Protein AF-A0A8S2FNM6-F1 (afdb_monomer)

Secondary structure (DSSP, 8-state):
-HHHHHHHHHHHHHHHHHHHS---SS--HHHHS---HHHHHHHHHHHHHH-TT----PPPGGG-

Sequence (64 aa):
MVDDMVNSLKSAALGIGEFFTPVLKQSKFRETGVITPLEFVAAGDFLVHHCPTWQWSPGEESKI

Structure (mmCIF, N/CA/C/O backbone):
data_AF-A0A8S2FNM6-F1
#
_entry.id   AF-A0A8S2FNM6-F1
#
loop_
_atom_site.group_PDB
_atom_site.id
_atom_site.type_symbol
_atom_site.label_atom_id
_atom_site.label_alt_id
_atom_site.label_comp_id
_atom_site.label_asym_id
_atom_site.label_entity_id
_atom_site.label_seq_id
_atom_site.pdbx_PDB_ins_code
_atom_site.Cartn_x
_atom_site.Cartn_y
_atom_site.Cartn_z
_atom_site.occupancy
_atom_site.B_iso_or_equiv
_atom_site.auth_seq_id
_atom_site.auth_comp_id
_atom_site.auth_asym_id
_atom_site.auth_atom_id
_atom_site.pdbx_PDB_model_num
ATOM 1 N N . MET A 1 1 ? 34.779 17.182 9.524 1.00 58.38 1 MET A N 1
ATOM 2 C CA . MET A 1 1 ? 35.356 16.969 8.172 1.00 58.38 1 MET A CA 1
ATOM 3 C C . MET A 1 1 ? 34.931 15.635 7.562 1.00 58.38 1 MET A C 1
ATOM 5 O O . MET A 1 1 ? 34.405 15.667 6.462 1.00 58.38 1 MET A O 1
ATOM 9 N N . VAL A 1 2 ? 35.096 14.483 8.234 1.00 62.28 2 VAL A N 1
ATOM 10 C CA . VAL A 1 2 ? 34.558 13.194 7.732 1.00 62.28 2 VAL A CA 1
ATOM 11 C C . VAL A 1 2 ? 33.037 13.097 7.940 1.00 62.28 2 VAL A C 1
ATOM 13 O O . VAL A 1 2 ? 32.325 12.638 7.050 1.00 62.28 2 VAL A O 1
ATOM 16 N N . ASP A 1 3 ? 32.515 13.624 9.052 1.00 65.62 3 ASP A N 1
ATOM 17 C CA . ASP A 1 3 ? 31.074 13.611 9.356 1.00 65.62 3 ASP A CA 1
ATOM 18 C C . ASP A 1 3 ? 30.231 14.460 8.387 1.00 65.62 3 ASP A C 1
ATOM 20 O O . ASP A 1 3 ? 29.140 14.056 7.983 1.00 65.62 3 ASP A O 1
ATOM 24 N N . ASP A 1 4 ? 30.763 15.598 7.933 1.00 68.19 4 ASP A N 1
ATOM 25 C CA . ASP A 1 4 ? 30.090 16.497 6.981 1.00 68.19 4 ASP A CA 1
ATOM 26 C C . ASP A 1 4 ? 29.982 15.878 5.580 1.00 68.19 4 ASP A C 1
ATOM 28 O O . ASP A 1 4 ? 28.991 16.062 4.868 1.00 68.19 4 ASP A O 1
ATOM 32 N N . MET A 1 5 ? 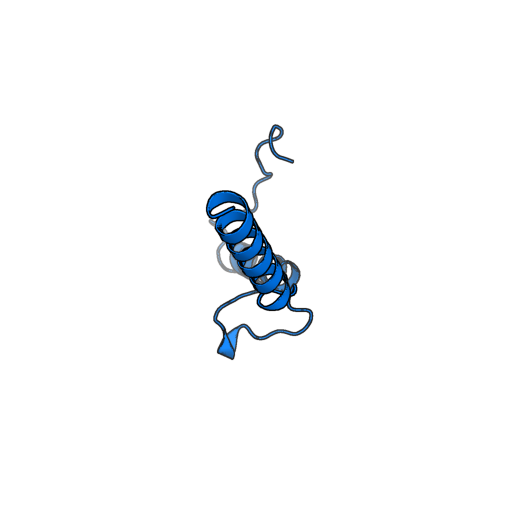30.988 15.083 5.203 1.00 66.31 5 MET A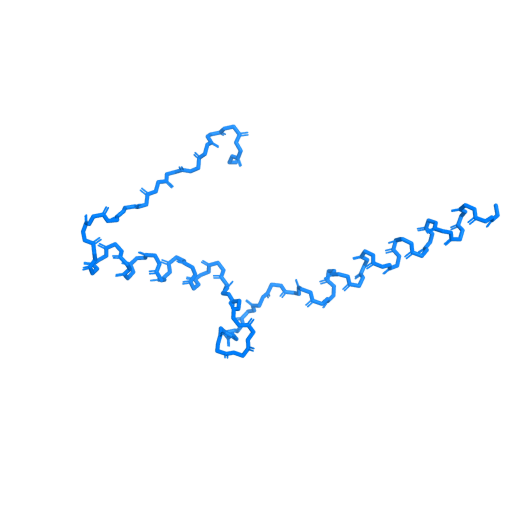 N 1
ATOM 33 C CA . MET A 1 5 ? 31.015 14.338 3.947 1.00 66.31 5 MET A CA 1
ATOM 34 C C . MET A 1 5 ? 30.018 13.176 3.974 1.00 66.31 5 MET A C 1
ATOM 36 O O . MET A 1 5 ? 29.278 12.977 3.012 1.00 66.31 5 MET A O 1
ATOM 40 N N . VAL A 1 6 ? 29.939 12.448 5.092 1.00 69.19 6 VAL A N 1
ATOM 41 C CA . VAL A 1 6 ? 28.954 11.372 5.283 1.00 69.19 6 VAL A CA 1
ATOM 42 C C . VAL A 1 6 ? 27.530 11.926 5.247 1.00 69.19 6 VAL A C 1
ATOM 44 O O . VAL A 1 6 ? 26.662 11.333 4.608 1.00 69.19 6 VAL A O 1
ATOM 47 N N . ASN A 1 7 ? 27.283 13.078 5.870 1.00 66.50 7 ASN A N 1
ATOM 48 C CA . ASN A 1 7 ? 25.970 13.720 5.832 1.00 66.50 7 ASN A CA 1
ATOM 49 C C . ASN A 1 7 ? 25.630 14.275 4.438 1.00 66.50 7 ASN A C 1
ATOM 51 O O . ASN A 1 7 ? 24.498 14.107 3.994 1.00 66.50 7 ASN A O 1
ATOM 55 N N . SER A 1 8 ? 26.597 14.830 3.696 1.00 69.25 8 SER A N 1
ATOM 56 C CA . SER A 1 8 ? 26.392 15.230 2.291 1.00 69.25 8 SER A CA 1
ATOM 57 C C . SER A 1 8 ? 26.046 14.049 1.382 1.00 69.25 8 SER A C 1
ATOM 59 O O . SER A 1 8 ? 25.155 14.160 0.543 1.0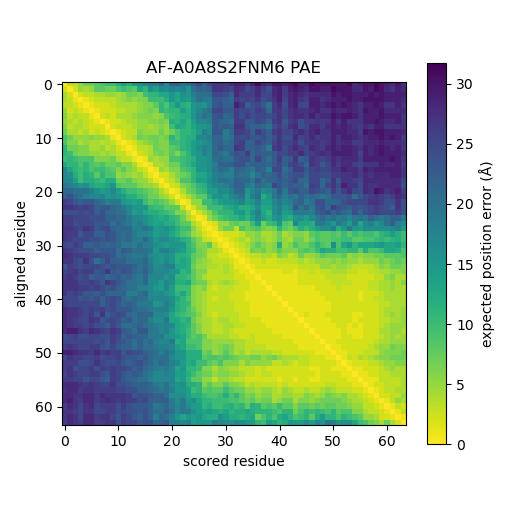0 69.25 8 SER A O 1
ATOM 61 N N . LEU A 1 9 ? 26.69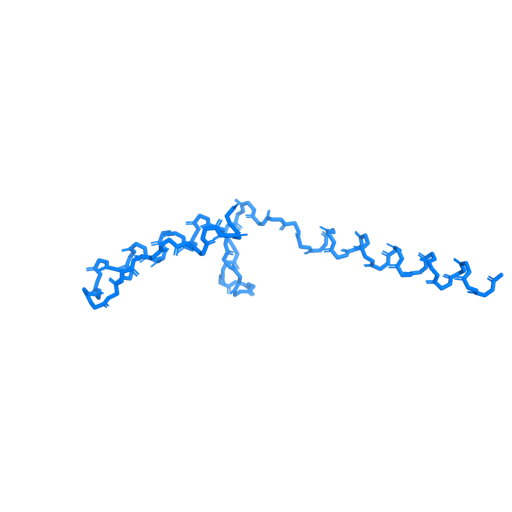8 12.898 1.570 1.00 67.50 9 LEU A N 1
ATOM 62 C CA . LEU A 1 9 ? 26.405 11.683 0.804 1.00 67.50 9 LEU A CA 1
ATOM 63 C C . LEU A 1 9 ? 25.044 11.084 1.165 1.00 67.50 9 LEU A C 1
ATOM 65 O O . LEU A 1 9 ? 24.311 10.659 0.275 1.00 67.50 9 LEU A O 1
ATOM 69 N N . LYS A 1 10 ? 24.677 11.090 2.451 1.00 62.00 10 LYS A N 1
ATOM 70 C CA . LYS A 1 10 ? 23.342 10.670 2.900 1.00 62.00 10 LYS A CA 1
ATOM 71 C C . LYS A 1 10 ? 22.249 11.549 2.290 1.00 62.00 10 LYS A C 1
ATOM 73 O O . LYS A 1 10 ? 21.277 11.016 1.764 1.00 62.00 10 LYS A O 1
ATOM 78 N N . SER A 1 11 ? 22.427 12.869 2.293 1.00 61.03 11 SER A N 1
ATOM 79 C CA . SER A 1 11 ? 21.466 13.804 1.695 1.00 61.03 11 SER A CA 1
ATOM 80 C C . SER A 1 11 ? 21.375 13.659 0.174 1.00 61.03 11 SER A C 1
ATOM 82 O O . SER A 1 11 ? 20.277 13.682 -0.376 1.00 61.03 11 SER A O 1
ATOM 84 N N . ALA A 1 12 ? 22.502 13.436 -0.511 1.00 66.50 12 ALA A N 1
ATOM 85 C CA . ALA A 1 12 ? 22.512 13.164 -1.948 1.00 66.50 12 ALA A CA 1
ATOM 86 C C . ALA A 1 12 ? 21.808 11.839 -2.293 1.00 66.50 12 ALA A C 1
ATOM 88 O O . ALA A 1 12 ? 21.060 11.776 -3.265 1.00 66.50 12 ALA A O 1
ATOM 89 N N . ALA A 1 13 ? 21.993 10.796 -1.478 1.00 60.88 13 ALA A N 1
ATOM 90 C CA . ALA A 1 13 ? 21.318 9.513 -1.662 1.00 60.88 13 ALA A CA 1
ATOM 91 C C . ALA A 1 13 ? 19.794 9.622 -1.479 1.00 60.88 13 ALA A C 1
ATOM 93 O O . ALA A 1 13 ? 19.041 9.025 -2.247 1.00 60.88 13 ALA A O 1
ATOM 94 N N . LEU A 1 14 ? 19.334 10.416 -0.506 1.00 60.53 14 LEU A N 1
ATOM 95 C CA . LEU A 1 14 ? 17.905 10.657 -0.282 1.00 60.53 14 LEU A CA 1
ATOM 96 C C . LEU A 1 14 ? 17.258 11.440 -1.437 1.00 60.53 14 LEU A C 1
ATOM 98 O O . LEU A 1 14 ? 16.188 11.051 -1.897 1.00 60.53 14 LEU A O 1
ATOM 102 N N . GLY A 1 15 ? 17.932 12.464 -1.975 1.00 59.69 15 GLY A N 1
ATOM 103 C CA . GLY A 1 15 ? 17.416 13.249 -3.109 1.00 59.69 15 GLY A CA 1
ATOM 104 C C . GLY A 1 15 ? 17.274 12.450 -4.413 1.00 59.69 15 GLY A C 1
ATOM 105 O O . GLY A 1 15 ? 16.444 12.768 -5.262 1.00 59.69 15 GLY A O 1
ATOM 106 N N . ILE A 1 16 ? 18.046 11.372 -4.566 1.00 60.78 16 ILE A N 1
ATOM 107 C CA . ILE A 1 16 ? 17.928 10.449 -5.700 1.00 60.78 16 ILE A CA 1
ATOM 108 C C . ILE A 1 16 ? 16.694 9.548 -5.542 1.00 60.78 16 ILE A C 1
ATOM 110 O O . ILE A 1 16 ? 16.018 9.270 -6.529 1.00 60.78 16 ILE A O 1
ATOM 114 N N . GLY A 1 17 ? 16.347 9.135 -4.320 1.00 58.78 17 GLY A N 1
ATOM 115 C CA . GLY A 1 17 ? 15.150 8.325 -4.063 1.00 58.78 17 GLY A CA 1
ATOM 116 C C . GLY A 1 17 ? 13.870 8.995 -4.570 1.00 58.78 17 GLY A C 1
ATOM 117 O O . GLY A 1 17 ? 13.090 8.371 -5.285 1.00 58.78 17 GLY A O 1
ATOM 118 N N . GLU A 1 18 ? 13.717 10.295 -4.310 1.00 56.62 18 GLU A N 1
ATOM 119 C CA . GLU A 1 18 ? 12.582 11.091 -4.797 1.00 56.62 18 GLU A CA 1
ATOM 120 C C . GLU A 1 18 ? 12.571 11.246 -6.329 1.00 56.62 18 GLU A C 1
ATOM 122 O O . GLU A 1 18 ? 11.503 11.294 -6.941 1.00 56.62 18 GLU A O 1
ATOM 127 N N . PHE A 1 19 ? 13.746 11.266 -6.969 1.00 57.34 19 PHE A N 1
ATOM 128 C CA . PHE A 1 19 ? 13.876 11.320 -8.430 1.00 57.34 19 PHE A CA 1
ATOM 129 C C . PHE A 1 19 ? 13.542 9.984 -9.115 1.00 57.34 19 PHE A C 1
ATOM 131 O O . PHE A 1 19 ? 13.041 9.980 -10.240 1.00 57.34 19 PHE A O 1
ATOM 138 N N . PHE A 1 20 ? 13.806 8.851 -8.456 1.00 57.78 20 PHE A N 1
ATOM 139 C CA . PHE A 1 20 ? 13.548 7.510 -8.997 1.00 57.78 20 PHE A CA 1
ATOM 140 C C . PHE A 1 20 ? 12.145 6.977 -8.703 1.00 57.78 20 PHE A C 1
ATOM 142 O O . PHE A 1 20 ? 11.673 6.104 -9.435 1.00 57.78 20 PHE A O 1
ATOM 149 N N . THR A 1 21 ? 11.444 7.518 -7.705 1.00 53.53 21 THR A N 1
ATOM 150 C CA . THR A 1 21 ? 10.029 7.205 -7.451 1.00 53.53 21 THR A CA 1
ATOM 151 C C . THR A 1 21 ? 9.120 8.418 -7.668 1.00 53.53 21 THR A C 1
ATOM 153 O O . THR A 1 21 ? 8.385 8.804 -6.754 1.00 53.53 21 THR A O 1
ATOM 156 N N . PRO A 1 22 ? 9.116 9.044 -8.862 1.00 59.06 22 PRO A N 1
ATOM 157 C CA . PRO A 1 22 ? 8.081 10.011 -9.170 1.00 59.06 22 PRO A CA 1
ATOM 158 C C . PRO A 1 22 ? 6.743 9.271 -9.158 1.00 59.06 22 PRO A C 1
ATOM 160 O O . PRO A 1 22 ? 6.629 8.172 -9.710 1.00 59.06 22 PRO A O 1
ATOM 163 N N . VAL A 1 23 ? 5.725 9.865 -8.533 1.00 53.81 23 VAL A N 1
ATOM 164 C CA . VAL A 1 23 ? 4.361 9.324 -8.567 1.00 53.81 23 VAL A CA 1
ATOM 165 C C . VAL A 1 23 ? 3.987 9.098 -10.032 1.00 53.81 23 VAL A C 1
ATOM 167 O O . VAL A 1 23 ? 3.926 10.041 -10.827 1.00 53.81 23 VAL A O 1
ATOM 170 N N . LEU A 1 24 ? 3.812 7.828 -10.402 1.00 53.41 24 LEU A N 1
ATOM 171 C CA . LEU A 1 24 ? 3.556 7.424 -11.777 1.00 53.41 24 LEU A CA 1
ATOM 172 C C . LEU A 1 24 ? 2.234 8.065 -12.224 1.00 53.41 24 LEU A C 1
ATOM 174 O O . LEU A 1 24 ? 1.189 7.832 -11.632 1.00 53.41 24 LEU A O 1
ATOM 178 N N . LYS A 1 25 ? 2.274 8.920 -13.251 1.00 54.22 25 LYS A N 1
ATOM 179 C CA . LYS A 1 25 ? 1.064 9.529 -13.845 1.00 54.22 25 LYS A CA 1
ATOM 180 C C . LYS A 1 25 ? 0.470 8.684 -14.976 1.00 54.22 25 LYS A C 1
ATOM 182 O O . LYS A 1 25 ? -0.636 8.954 -15.427 1.00 54.22 25 LYS A O 1
ATOM 187 N N . GLN A 1 2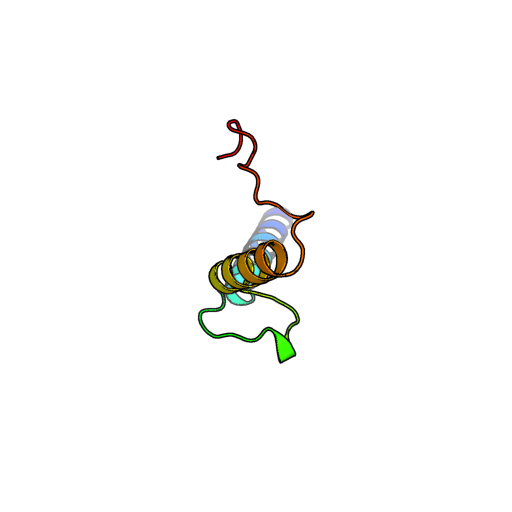6 ? 1.219 7.693 -15.452 1.00 54.03 26 GLN A N 1
ATOM 188 C CA . GLN A 1 26 ? 0.820 6.756 -16.498 1.00 54.03 26 GLN A CA 1
ATOM 189 C C . GLN A 1 26 ? 0.968 5.331 -15.963 1.00 54.03 26 GLN A C 1
ATOM 191 O O . GLN A 1 26 ? 1.947 5.039 -15.272 1.00 54.03 26 GLN A O 1
ATOM 196 N N . SER A 1 27 ? -0.002 4.468 -16.278 1.00 58.69 27 SER A N 1
ATOM 197 C CA . SER A 1 27 ? -0.012 3.066 -15.852 1.00 58.69 27 SER A CA 1
ATOM 198 C C . SER A 1 27 ? 1.250 2.349 -16.328 1.00 58.69 27 SER A C 1
ATOM 200 O O . SER A 1 27 ? 1.510 2.274 -17.528 1.00 58.69 27 SER A O 1
ATOM 202 N N . LYS A 1 28 ? 2.032 1.816 -15.386 1.00 63.72 28 LYS A N 1
ATOM 203 C CA . LYS A 1 28 ? 3.167 0.917 -15.659 1.00 63.72 28 LYS A CA 1
ATOM 204 C C . LYS A 1 28 ? 3.035 -0.415 -14.927 1.00 63.72 28 LYS A C 1
ATOM 206 O O . LYS A 1 28 ? 4.014 -1.145 -14.806 1.00 63.72 28 LYS A O 1
ATOM 211 N N . PHE A 1 29 ? 1.827 -0.757 -14.471 1.00 72.88 29 PHE A N 1
ATOM 212 C CA . PHE A 1 29 ? 1.585 -1.936 -13.637 1.00 72.88 29 PHE A CA 1
ATOM 213 C C . PHE A 1 29 ? 2.185 -3.221 -14.226 1.00 72.88 29 PHE A C 1
ATOM 215 O O . PHE A 1 29 ? 2.801 -4.004 -13.514 1.00 72.88 29 PHE A O 1
ATOM 222 N N . ARG A 1 30 ? 2.072 -3.413 -15.546 1.00 70.62 30 ARG A N 1
ATOM 223 C CA . ARG A 1 30 ? 2.597 -4.604 -16.233 1.00 70.62 30 ARG A CA 1
ATOM 224 C C . ARG A 1 30 ? 4.125 -4.695 -16.276 1.00 70.62 30 ARG A C 1
ATOM 226 O O . ARG A 1 30 ? 4.646 -5.792 -16.426 1.00 70.62 30 ARG A O 1
ATOM 233 N N . GLU A 1 31 ? 4.823 -3.570 -16.182 1.00 73.88 31 GLU A N 1
ATOM 234 C CA . 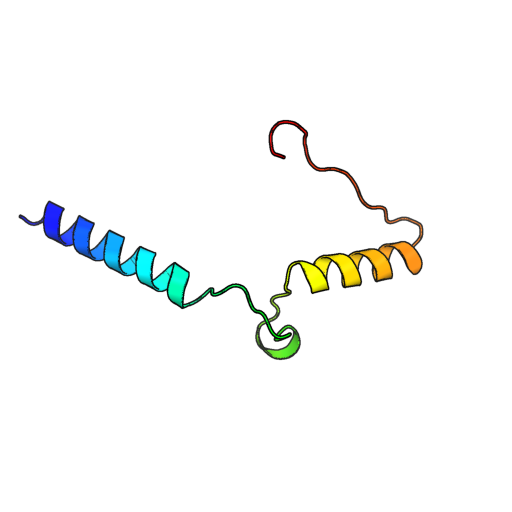GLU A 1 31 ? 6.283 -3.493 -16.313 1.00 73.88 31 GLU A CA 1
ATOM 235 C C . GLU A 1 31 ? 6.970 -3.432 -14.948 1.00 73.88 31 GLU A C 1
ATOM 237 O O . GLU A 1 31 ? 8.008 -4.054 -14.747 1.00 73.88 31 GLU A O 1
ATOM 242 N N . THR A 1 32 ? 6.392 -2.684 -14.005 1.00 75.75 32 THR A N 1
ATOM 243 C CA . THR A 1 32 ? 6.990 -2.432 -12.686 1.00 75.75 32 THR A CA 1
ATOM 244 C C . THR A 1 32 ? 6.337 -3.231 -11.564 1.00 75.75 32 THR A C 1
ATOM 246 O O . THR A 1 32 ? 6.910 -3.329 -10.484 1.00 75.75 32 THR A O 1
ATOM 249 N N . GLY A 1 33 ? 5.131 -3.766 -11.778 1.00 81.44 33 GLY A N 1
ATOM 250 C CA . GLY A 1 33 ? 4.311 -4.359 -10.717 1.00 81.44 33 GLY A CA 1
ATOM 251 C C . GLY A 1 33 ? 3.760 -3.340 -9.712 1.00 81.44 33 GLY A C 1
ATOM 252 O O . GLY A 1 33 ? 3.147 -3.735 -8.725 1.00 81.44 33 GLY A O 1
ATOM 253 N N . VAL A 1 34 ? 3.966 -2.037 -9.943 1.00 84.75 34 VAL A N 1
ATOM 254 C CA . VAL A 1 34 ? 3.522 -0.955 -9.053 1.00 84.75 34 VAL A CA 1
ATOM 255 C C . VAL A 1 34 ? 2.28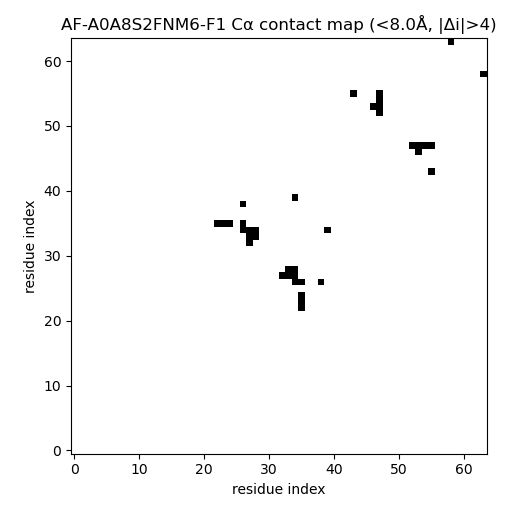0 -0.288 -9.634 1.00 84.75 34 VAL A C 1
ATOM 257 O O . VAL A 1 34 ? 2.223 -0.005 -10.831 1.00 84.75 34 VAL A O 1
ATOM 260 N N . ILE A 1 35 ? 1.300 -0.019 -8.773 1.00 85.56 35 ILE A N 1
ATOM 261 C CA . ILE A 1 35 ? 0.058 0.680 -9.114 1.00 85.56 35 ILE A CA 1
ATOM 262 C C . ILE A 1 35 ? 0.054 2.105 -8.568 1.00 85.56 35 ILE A C 1
ATOM 264 O O . ILE A 1 35 ? 0.634 2.405 -7.524 1.00 85.56 35 ILE A O 1
ATOM 268 N N . THR A 1 36 ? -0.632 2.986 -9.281 1.00 89.00 36 THR A N 1
ATOM 269 C CA . THR A 1 36 ? -0.952 4.342 -8.834 1.00 89.00 36 THR A CA 1
ATOM 270 C C . THR A 1 36 ? -2.105 4.333 -7.824 1.00 89.00 36 THR A C 1
ATOM 272 O O . THR A 1 36 ? -2.884 3.377 -7.793 1.00 89.00 36 THR A O 1
ATOM 275 N N . PRO A 1 37 ? -2.291 5.403 -7.027 1.00 89.44 37 PRO A N 1
ATOM 276 C CA . PRO A 1 37 ? -3.431 5.491 -6.112 1.00 89.44 37 PRO A CA 1
ATOM 277 C C . PRO A 1 37 ? -4.788 5.347 -6.816 1.00 89.44 37 PRO A C 1
ATOM 279 O O . PRO A 1 37 ? -5.689 4.700 -6.294 1.00 89.44 37 PRO A O 1
ATOM 282 N N . LEU A 1 38 ? -4.922 5.897 -8.028 1.00 88.94 38 LEU A N 1
ATOM 283 C CA . LEU A 1 38 ? -6.146 5.775 -8.825 1.00 88.94 38 LEU A CA 1
ATOM 284 C C . LEU A 1 38 ? -6.395 4.329 -9.274 1.00 88.94 38 LEU A C 1
ATOM 286 O O . LEU A 1 38 ? -7.524 3.850 -9.212 1.00 88.94 38 LEU A O 1
ATOM 290 N N . GLU A 1 39 ? -5.344 3.618 -9.688 1.00 89.38 39 GLU A N 1
ATOM 291 C CA . GLU A 1 39 ? -5.441 2.200 -10.050 1.00 89.38 39 GLU A CA 1
ATOM 292 C C . GLU A 1 39 ? -5.745 1.313 -8.843 1.00 89.38 39 GLU A C 1
ATOM 294 O O . GLU A 1 39 ? -6.484 0.344 -8.984 1.00 89.38 39 GLU A O 1
ATOM 299 N N . PHE A 1 40 ? -5.224 1.647 -7.659 1.00 92.31 40 PHE A N 1
ATOM 300 C CA . PHE A 1 40 ? -5.556 0.940 -6.424 1.00 92.31 40 PHE A CA 1
ATOM 301 C C . PHE A 1 40 ? -7.048 1.044 -6.095 1.00 92.31 40 PHE A C 1
ATOM 303 O O . PHE A 1 40 ? -7.675 0.022 -5.824 1.00 92.31 40 PHE A O 1
ATOM 310 N N . VAL A 1 41 ? -7.628 2.246 -6.180 1.00 94.56 41 VAL A N 1
ATOM 311 C CA . VAL A 1 41 ? -9.072 2.440 -5.964 1.00 94.56 41 VAL A CA 1
ATOM 312 C C . VAL A 1 41 ? -9.878 1.660 -7.004 1.00 94.56 41 VAL A C 1
ATOM 314 O O . VAL A 1 41 ? -10.733 0.863 -6.632 1.00 94.56 41 VAL A O 1
ATOM 317 N N . ALA A 1 42 ? -9.549 1.791 -8.293 1.00 93.12 42 ALA A N 1
ATOM 318 C CA . ALA A 1 42 ? -10.254 1.075 -9.359 1.00 93.12 42 ALA A CA 1
ATOM 319 C C . ALA A 1 42 ? -10.177 -0.458 -9.207 1.00 93.12 42 ALA A C 1
ATOM 321 O O . ALA A 1 42 ? -11.165 -1.161 -9.428 1.00 93.12 42 ALA A O 1
ATOM 322 N N . ALA A 1 43 ? -9.016 -0.990 -8.810 1.00 94.50 43 ALA A N 1
ATOM 323 C CA . ALA A 1 43 ? -8.838 -2.416 -8.551 1.00 94.50 43 ALA A CA 1
ATOM 324 C C . ALA A 1 43 ? -9.613 -2.882 -7.307 1.00 94.50 43 ALA A C 1
ATOM 326 O O . ALA A 1 43 ? -10.197 -3.966 -7.322 1.00 94.50 43 ALA A O 1
ATOM 327 N N . GLY A 1 44 ? -9.647 -2.070 -6.247 1.00 96.00 44 GLY A N 1
ATOM 328 C CA . GLY A 1 44 ? -10.420 -2.362 -5.041 1.00 96.00 44 GLY A CA 1
ATOM 329 C C . GLY A 1 44 ? -11.928 -2.355 -5.296 1.00 96.00 44 GLY A C 1
ATOM 330 O O . GLY A 1 44 ? -12.615 -3.286 -4.884 1.00 96.00 44 GLY A O 1
ATOM 331 N N . ASP A 1 45 ? -12.438 -1.393 -6.066 1.00 96.25 45 ASP A N 1
ATOM 332 C CA . ASP A 1 45 ? -13.853 -1.349 -6.460 1.00 96.25 45 ASP A CA 1
ATOM 333 C C . ASP A 1 45 ? -14.246 -2.575 -7.294 1.00 96.25 45 ASP A C 1
ATOM 335 O O . ASP A 1 45 ? -15.294 -3.186 -7.069 1.00 96.25 45 ASP A O 1
ATOM 339 N N . PHE A 1 46 ? -13.374 -2.993 -8.217 1.00 95.88 46 PHE A N 1
ATOM 340 C CA . PHE A 1 46 ? -13.572 -4.219 -8.988 1.00 95.88 46 PHE A CA 1
ATOM 341 C C . PHE A 1 46 ? -13.630 -5.462 -8.086 1.00 95.88 46 PHE A C 1
ATOM 343 O O . PHE A 1 46 ? -14.483 -6.328 -8.298 1.00 95.88 46 PHE A O 1
ATOM 350 N N . LEU A 1 47 ? -12.763 -5.539 -7.071 1.00 96.75 47 LEU A N 1
ATOM 351 C CA . LEU A 1 47 ? -12.726 -6.638 -6.105 1.00 96.75 47 LEU A CA 1
ATOM 352 C C . LEU A 1 47 ? -13.998 -6.696 -5.252 1.00 96.75 47 LEU A C 1
ATOM 354 O O . LEU A 1 47 ? -14.592 -7.763 -5.147 1.00 96.75 47 LEU A O 1
ATOM 358 N N . VAL A 1 48 ? -14.435 -5.572 -4.680 1.00 96.81 48 VAL A N 1
ATOM 359 C CA . VAL A 1 48 ? -15.666 -5.498 -3.871 1.00 96.81 48 VAL A CA 1
ATOM 360 C C . VAL A 1 48 ? -16.892 -5.881 -4.705 1.00 96.81 48 VAL A C 1
ATOM 362 O O . VAL A 1 48 ? -17.776 -6.585 -4.223 1.00 96.81 48 VAL A O 1
ATOM 365 N N . HIS A 1 49 ? -16.929 -5.476 -5.979 1.00 94.81 49 HIS A N 1
ATOM 366 C CA . HIS A 1 49 ? -18.020 -5.826 -6.887 1.00 94.81 49 HIS A CA 1
ATOM 367 C C . HIS A 1 49 ? -18.079 -7.328 -7.208 1.00 94.81 49 HIS A C 1
ATOM 369 O O . HIS A 1 49 ? -19.158 -7.918 -7.188 1.00 94.81 49 HIS A O 1
ATOM 375 N N . HIS A 1 50 ? -16.937 -7.954 -7.510 1.00 96.25 50 HIS A N 1
ATOM 376 C CA . HIS A 1 50 ? -16.888 -9.367 -7.914 1.00 96.25 50 HIS A CA 1
ATOM 377 C C . HIS A 1 50 ? -16.884 -10.336 -6.732 1.00 96.25 50 HIS A C 1
ATOM 379 O O . HIS A 1 50 ? -17.323 -11.478 -6.866 1.00 96.25 50 HIS A O 1
ATOM 385 N N . CYS A 1 51 ? -16.393 -9.892 -5.578 1.00 94.81 51 CYS A N 1
ATOM 386 C CA . CYS A 1 51 ? -16.246 -10.695 -4.377 1.00 94.81 51 CYS A CA 1
ATOM 387 C C . CYS A 1 51 ? -16.960 -9.992 -3.210 1.00 94.81 51 CYS A C 1
ATOM 389 O O . CYS A 1 51 ? -16.319 -9.242 -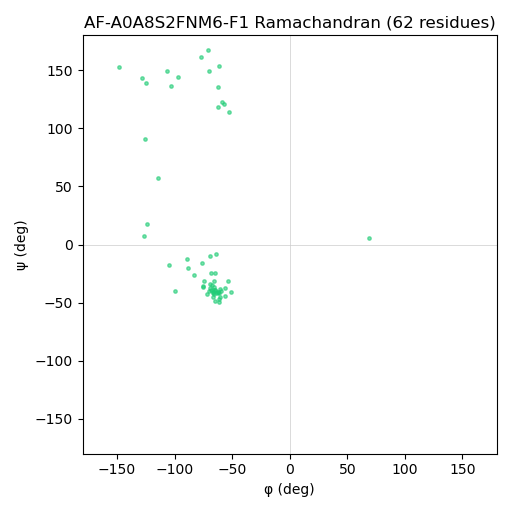2.474 1.00 94.81 51 CYS A O 1
ATOM 391 N N . PRO A 1 52 ? -18.255 -10.280 -2.969 1.00 92.12 52 PRO A N 1
ATOM 392 C CA . PRO A 1 52 ? -19.073 -9.581 -1.966 1.00 92.12 52 PRO A CA 1
ATOM 393 C C . PRO A 1 52 ? -18.610 -9.756 -0.512 1.00 92.12 52 PRO A C 1
ATOM 395 O O . PRO A 1 52 ? -19.151 -9.133 0.395 1.00 92.12 52 PRO A O 1
ATOM 398 N N . THR A 1 53 ? -17.639 -10.638 -0.265 1.00 95.69 53 THR A N 1
ATOM 399 C CA . THR A 1 53 ? -16.995 -10.811 1.043 1.00 95.69 53 THR A CA 1
ATOM 400 C C . THR A 1 53 ? -15.997 -9.696 1.362 1.00 95.69 53 THR A C 1
ATOM 402 O O . THR A 1 53 ? -15.570 -9.577 2.507 1.00 95.69 53 THR A O 1
ATOM 405 N N . TRP A 1 54 ? -15.581 -8.920 0.358 1.00 96.62 54 TRP A N 1
ATOM 406 C CA . TRP A 1 54 ? -14.653 -7.803 0.499 1.00 96.62 54 TRP A CA 1
ATOM 407 C C . TRP A 1 54 ? -15.406 -6.477 0.595 1.00 96.62 54 TRP A C 1
ATOM 409 O O . TRP A 1 54 ? -16.414 -6.276 -0.074 1.00 96.62 54 TRP A O 1
ATOM 419 N N . GLN A 1 55 ? -14.889 -5.557 1.411 1.00 95.88 55 GLN A N 1
ATOM 420 C CA . GLN A 1 55 ? -15.421 -4.203 1.577 1.00 95.88 55 GLN A CA 1
ATOM 421 C C . GLN A 1 55 ? -14.294 -3.214 1.893 1.00 95.88 55 GLN A C 1
ATOM 423 O O . GLN A 1 55 ? -13.276 -3.593 2.478 1.00 95.88 55 GLN A O 1
ATOM 428 N N . TRP A 1 56 ? -14.491 -1.947 1.531 1.00 96.38 56 TRP A N 1
ATOM 429 C CA . TRP A 1 56 ? -13.608 -0.859 1.943 1.00 96.38 56 TRP A CA 1
ATOM 430 C C . TRP A 1 56 ? -13.757 -0.564 3.439 1.00 96.38 56 TRP A C 1
ATOM 432 O O . TRP A 1 56 ? -14.839 -0.703 4.006 1.00 96.38 56 TRP A O 1
ATOM 442 N N . SER A 1 57 ? -12.672 -0.110 4.064 1.00 93.94 57 SER A N 1
ATOM 443 C CA . SER A 1 57 ? -12.663 0.364 5.448 1.00 93.94 57 SER A CA 1
ATOM 444 C C . SER A 1 57 ? -12.012 1.742 5.510 1.00 93.94 57 SER A C 1
ATOM 446 O O . SER A 1 57 ? -11.031 1.967 4.793 1.00 93.94 57 SER A O 1
ATOM 448 N N . PRO A 1 58 ? -12.502 2.657 6.366 1.00 91.25 58 PRO A N 1
ATOM 449 C CA . PRO A 1 58 ? -11.752 3.860 6.691 1.00 91.25 58 PRO A CA 1
ATOM 450 C C . PRO A 1 58 ? -10.421 3.491 7.362 1.00 91.25 58 PRO A C 1
ATOM 452 O O . PRO A 1 58 ? -10.290 2.426 7.975 1.00 91.25 58 PRO A O 1
ATOM 455 N N . GLY A 1 59 ? -9.435 4.378 7.227 1.00 89.31 59 GLY A N 1
ATOM 456 C CA . GLY A 1 59 ? -8.205 4.304 8.010 1.00 89.31 59 GLY A CA 1
ATOM 457 C C . GLY A 1 59 ? -8.447 4.667 9.478 1.00 89.31 59 GLY A C 1
ATOM 458 O O . GLY A 1 59 ? -9.491 5.205 9.837 1.00 89.31 59 GLY A O 1
ATOM 459 N N . GLU A 1 60 ? -7.463 4.386 10.328 1.00 90.88 60 GLU A N 1
ATOM 460 C CA . GLU A 1 60 ? -7.447 4.823 11.729 1.00 90.88 60 GLU A CA 1
ATOM 461 C C . GLU A 1 60 ? -7.517 6.353 11.814 1.00 90.88 60 GLU A C 1
ATOM 463 O O . GLU A 1 60 ? -6.612 7.011 11.307 1.00 90.88 60 GLU A O 1
ATOM 468 N N . GLU A 1 61 ? -8.515 6.918 12.506 1.00 85.94 61 GLU A N 1
ATOM 469 C CA . GLU A 1 61 ? -8.733 8.378 12.603 1.00 85.94 61 GLU A CA 1
ATOM 470 C C . GLU A 1 61 ? -7.497 9.158 13.073 1.00 85.94 61 GLU A C 1
ATOM 472 O O . GLU A 1 61 ? -7.263 10.283 12.648 1.00 85.94 61 GLU A O 1
ATOM 477 N N . SER A 1 62 ? -6.664 8.544 13.915 1.00 88.94 62 SER A N 1
ATOM 478 C CA . SER A 1 62 ? -5.418 9.140 14.414 1.00 88.94 62 SER A CA 1
ATOM 479 C C . SER A 1 62 ? -4.313 9.299 13.357 1.00 88.94 62 SER A C 1
ATOM 481 O O . SER A 1 62 ? -3.282 9.908 13.643 1.00 88.94 62 SER A O 1
ATOM 483 N N . LYS A 1 63 ? -4.493 8.719 12.164 1.00 76.88 63 LYS A N 1
ATOM 484 C CA . LYS A 1 63 ? -3.501 8.650 11.079 1.00 76.88 63 LYS A CA 1
ATOM 485 C C . LYS A 1 63 ? -4.030 9.174 9.738 1.00 76.88 63 LYS A C 1
ATOM 487 O O . LYS A 1 63 ? -3.345 8.985 8.731 1.00 76.88 63 LYS A O 1
ATOM 492 N N . ILE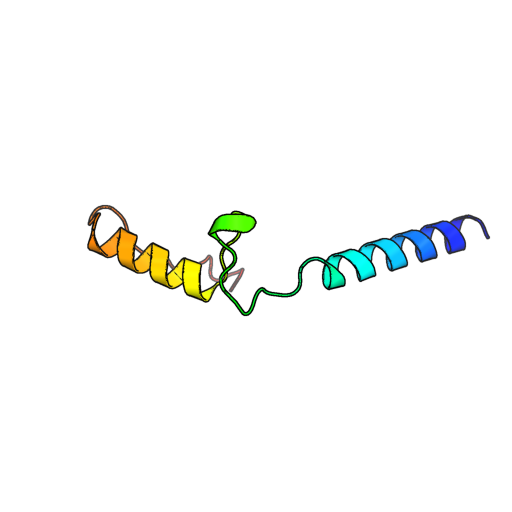 A 1 64 ? -5.231 9.757 9.723 1.00 59.69 64 ILE A N 1
ATOM 493 C CA . ILE A 1 64 ? -5.833 10.393 8.539 1.00 59.69 64 ILE A CA 1
ATOM 494 C C . ILE A 1 64 ? -5.353 11.840 8.436 1.00 59.69 64 ILE A C 1
ATOM 496 O O . ILE A 1 64 ? -5.293 12.516 9.488 1.00 59.69 64 ILE A O 1
#

Solvent-accessible surface area (backbone atoms only — not comparable to full-atom values): 4126 Å² total; per-residue (Å²): 114,71,65,60,50,54,50,52,51,51,53,52,55,54,59,46,50,58,68,75,59,57,84,63,90,62,95,44,43,93,80,70,73,51,74,41,76,70,52,49,51,56,52,48,54,52,44,33,71,77,38,78,92,47,76,91,75,85,74,63,78,93,78,109

Organism: NCBI:txid1234261

Mean predicted aligned error: 13.83 Å

Foldseek 3Di:
DVVVVVVVVVVVVVVVVCVVPPQDPDDPCVPPVDDHPVVVVVVLVVCCVVPVVDDDDDDDPVVD

pLDDT: mean 76.61, std 15.69, range [53.41, 96.81]

Radius of gyration: 19.05 Å; Cα contacts (8 Å, |Δi|>4): 19; chains: 1; bounding box: 54×28×31 Å

Nearest PDB structures (foldseek):
  8u8v-assembly1_E  TM=4.196E-01  e=7.833E+00  Homo sapiens